Protein AF-A0A962S5K8-F1 (afdb_monomer_lite)

Secondary structure (DSSP, 8-state):
-HHHHHHHHHHHHHHHHHHHHHTS--TT-PSS--HHHHHHHHHHTTSS-HHHHHHHHHHHHHHHHHHTT----HHHHHHHHHHHHHHHHHHHT--

Radius of gyration: 13.34 Å; chains: 1; bounding box: 32×24×35 Å

Foldseek 3Di:
DLLVVLVVLLVLLLVLLCVLQVVDDDPPPDPPDDPLRSLVRCCVVVLDPPVLSVLSVLSCVQNVCSNVPHDHDPVSSVSSVPRSVVSSVVSVPRD

Structure (mmCIF, N/CA/C/O backbone):
data_AF-A0A962S5K8-F1
#
_entry.id   AF-A0A962S5K8-F1
#
loop_
_atom_site.group_PDB
_atom_site.id
_atom_site.type_symbol
_atom_site.label_atom_id
_atom_site.label_alt_id
_atom_site.label_comp_id
_atom_site.label_asym_id
_atom_site.label_entity_id
_atom_site.label_seq_id
_atom_site.pdbx_PDB_ins_code
_atom_site.Cartn_x
_atom_site.Cartn_y
_atom_site.Cartn_z
_atom_site.occupancy
_atom_site.B_iso_or_equiv
_atom_site.auth_seq_id
_atom_site.auth_comp_id
_atom_site.auth_asym_id
_atom_site.auth_atom_id
_atom_site.pdbx_PDB_model_num
ATOM 1 N N . ASP A 1 1 ? -3.827 -3.831 19.933 1.00 88.31 1 ASP A N 1
ATOM 2 C CA . ASP A 1 1 ? -3.979 -2.422 19.544 1.00 88.31 1 ASP A CA 1
ATOM 3 C C . ASP A 1 1 ? -4.121 -2.356 18.027 1.00 88.31 1 ASP A C 1
ATOM 5 O O . ASP A 1 1 ? -3.251 -2.860 17.319 1.00 88.31 1 ASP A O 1
ATOM 9 N N . GLU A 1 2 ? -5.255 -1.850 17.542 1.00 93.06 2 GLU A N 1
ATOM 10 C CA . GLU A 1 2 ? -5.557 -1.762 16.108 1.00 93.06 2 GLU A CA 1
ATOM 11 C C . GLU A 1 2 ? -4.729 -0.678 15.417 1.00 93.06 2 GLU A C 1
ATOM 13 O O . GLU A 1 2 ? -4.233 -0.910 14.316 1.00 93.06 2 GLU A O 1
ATOM 18 N N . THR A 1 3 ? -4.466 0.441 16.093 1.00 94.31 3 THR A N 1
ATOM 19 C CA . THR A 1 3 ? -3.605 1.513 15.584 1.00 94.31 3 THR A CA 1
ATOM 20 C C . THR A 1 3 ? -2.196 0.994 15.334 1.00 94.31 3 THR A C 1
ATOM 22 O O . THR A 1 3 ? -1.634 1.200 14.257 1.00 94.31 3 THR A O 1
ATOM 25 N N . MET A 1 4 ? -1.646 0.226 16.281 1.00 95.62 4 MET A N 1
ATOM 26 C CA . MET A 1 4 ? -0.331 -0.404 16.121 1.00 95.62 4 MET A CA 1
ATOM 27 C C . MET A 1 4 ? -0.292 -1.373 14.930 1.00 95.62 4 MET A C 1
ATOM 29 O O . MET A 1 4 ? 0.692 -1.421 14.186 1.00 95.62 4 MET A O 1
ATOM 33 N N . PHE A 1 5 ? -1.368 -2.138 14.718 1.00 96.69 5 PHE A N 1
ATOM 34 C CA . PHE A 1 5 ? -1.476 -3.032 13.569 1.00 96.69 5 PHE A CA 1
ATOM 35 C C . PHE A 1 5 ? -1.494 -2.252 12.245 1.00 96.69 5 PHE A C 1
ATOM 37 O O . PHE A 1 5 ? -0.716 -2.570 11.347 1.00 96.69 5 PHE A O 1
ATOM 44 N N . LEU A 1 6 ? -2.328 -1.215 12.131 1.00 97.81 6 LEU A N 1
ATOM 45 C CA . LEU A 1 6 ? -2.449 -0.390 10.922 1.00 97.81 6 LEU A CA 1
ATOM 46 C C . LEU A 1 6 ? -1.153 0.365 10.607 1.00 97.81 6 LEU A C 1
ATOM 48 O O . LEU A 1 6 ? -0.723 0.399 9.450 1.00 97.81 6 LEU A O 1
ATOM 52 N N . PHE A 1 7 ? -0.484 0.887 11.638 1.00 97.31 7 PHE A N 1
ATOM 53 C CA . PHE A 1 7 ? 0.855 1.457 11.522 1.00 97.31 7 PHE A CA 1
ATOM 54 C C . PHE A 1 7 ? 1.840 0.432 10.956 1.00 97.31 7 PHE A C 1
ATOM 56 O O . PHE A 1 7 ? 2.514 0.695 9.961 1.00 97.31 7 PHE A O 1
ATOM 63 N N . THR A 1 8 ? 1.883 -0.765 11.545 1.00 97.88 8 THR A N 1
ATOM 64 C CA . THR A 1 8 ? 2.792 -1.837 11.119 1.00 97.88 8 THR A CA 1
ATOM 65 C C . THR A 1 8 ? 2.507 -2.286 9.684 1.00 97.88 8 THR A C 1
ATOM 67 O O . THR A 1 8 ? 3.439 -2.507 8.908 1.00 97.88 8 THR A O 1
ATOM 70 N N . ALA A 1 9 ? 1.231 -2.404 9.309 1.00 97.62 9 ALA A N 1
ATOM 71 C CA . ALA A 1 9 ? 0.804 -2.760 7.961 1.00 97.62 9 ALA A CA 1
ATOM 72 C C . ALA A 1 9 ? 1.300 -1.733 6.934 1.00 97.62 9 ALA A C 1
ATOM 74 O O . ALA A 1 9 ? 1.984 -2.107 5.977 1.00 97.62 9 ALA A O 1
ATOM 75 N N . ARG A 1 10 ? 1.038 -0.441 7.177 1.00 96.69 10 ARG A N 1
ATOM 76 C CA . ARG A 1 10 ? 1.519 0.654 6.326 1.00 96.69 10 ARG A CA 1
ATOM 77 C C . ARG A 1 10 ? 3.043 0.657 6.243 1.00 96.69 10 ARG A C 1
ATOM 79 O O . ARG A 1 10 ? 3.582 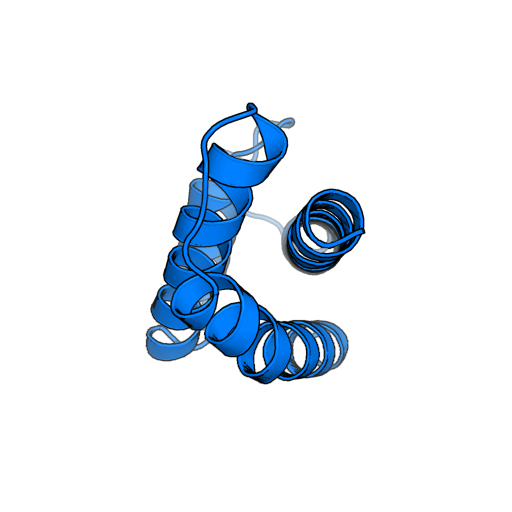0.579 5.145 1.00 96.69 10 ARG A O 1
ATOM 86 N N . HIS A 1 11 ? 3.732 0.659 7.382 1.00 97.06 11 HIS A N 1
ATOM 87 C CA . HIS A 1 11 ? 5.194 0.673 7.444 1.00 97.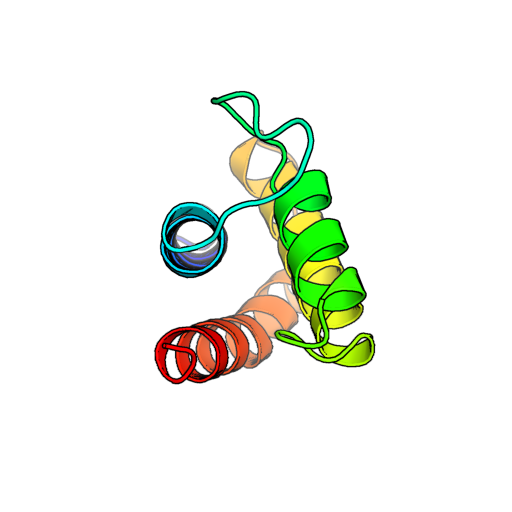06 11 HIS A CA 1
ATOM 88 C C . HIS A 1 11 ? 5.827 -0.476 6.644 1.00 97.06 11 HIS A C 1
ATOM 90 O O . HIS A 1 11 ? 6.778 -0.264 5.893 1.00 97.06 11 HIS A O 1
ATOM 96 N N . ASN A 1 12 ? 5.302 -1.700 6.764 1.00 97.62 12 ASN A N 1
ATOM 97 C CA . ASN A 1 12 ? 5.831 -2.844 6.022 1.00 97.62 12 ASN A CA 1
ATOM 98 C C . ASN A 1 12 ? 5.651 -2.688 4.508 1.00 97.62 12 ASN A C 1
ATOM 100 O O . ASN A 1 12 ? 6.585 -2.983 3.766 1.00 97.62 12 ASN A O 1
ATOM 104 N N . ILE A 1 13 ? 4.493 -2.205 4.051 1.00 96.56 13 ILE A N 1
ATOM 105 C CA . ILE A 1 13 ? 4.252 -1.932 2.628 1.00 96.56 13 ILE A CA 1
ATOM 106 C C . ILE A 1 13 ? 5.220 -0.855 2.125 1.00 96.56 13 ILE A C 1
ATOM 108 O O . ILE A 1 13 ? 5.885 -1.053 1.109 1.00 96.56 13 ILE A O 1
ATOM 112 N N . GLU A 1 14 ? 5.358 0.255 2.854 1.00 95.69 14 GLU A N 1
ATOM 113 C CA . GLU A 1 14 ? 6.273 1.344 2.493 1.00 95.69 14 GLU A CA 1
ATOM 114 C C . GLU A 1 14 ? 7.730 0.882 2.421 1.00 95.69 14 GLU A C 1
ATOM 116 O O . GLU A 1 14 ? 8.450 1.251 1.491 1.00 95.69 14 GLU A O 1
ATOM 121 N N . ARG A 1 15 ? 8.160 0.044 3.373 1.00 95.81 15 ARG A N 1
ATOM 122 C CA . ARG A 1 15 ? 9.511 -0.521 3.394 1.00 95.81 15 ARG A CA 1
ATOM 123 C C . ARG A 1 15 ? 9.784 -1.362 2.153 1.00 95.81 15 ARG A C 1
ATOM 125 O O . ARG A 1 15 ? 10.822 -1.173 1.525 1.00 95.81 15 ARG A O 1
ATOM 132 N N . GLU A 1 16 ? 8.877 -2.269 1.789 1.00 95.88 16 GLU A N 1
ATOM 133 C CA . GLU A 1 16 ? 9.077 -3.113 0.607 1.00 95.88 16 GLU A CA 1
ATOM 134 C C . GLU A 1 16 ? 9.020 -2.299 -0.690 1.00 95.88 16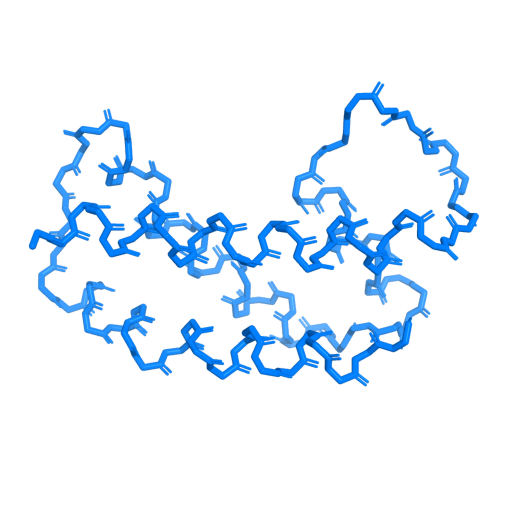 GLU A C 1
ATOM 136 O O . GLU A 1 16 ? 9.864 -2.484 -1.562 1.00 95.88 16 GLU A O 1
ATOM 141 N N . LEU A 1 17 ? 8.102 -1.333 -0.802 1.00 94.50 17 LEU A N 1
ATOM 142 C CA . LEU A 1 17 ? 8.069 -0.419 -1.948 1.00 94.50 17 LEU A CA 1
ATOM 143 C C . LEU A 1 17 ? 9.375 0.357 -2.086 1.00 94.50 17 LEU A C 1
ATOM 145 O O . LEU A 1 17 ? 9.903 0.474 -3.188 1.00 94.50 17 LEU A O 1
ATOM 149 N N . ARG A 1 18 ? 9.925 0.846 -0.971 1.00 92.75 18 ARG A N 1
ATOM 150 C CA . ARG A 1 18 ? 11.205 1.554 -0.959 1.00 92.75 18 ARG A CA 1
ATOM 151 C C . ARG A 1 18 ? 12.373 0.637 -1.316 1.00 92.75 18 ARG A C 1
ATOM 153 O O . ARG A 1 18 ? 13.260 1.082 -2.036 1.00 92.75 18 ARG A O 1
ATOM 160 N N . ARG A 1 19 ? 12.366 -0.624 -0.871 1.00 93.44 19 ARG A N 1
ATOM 161 C CA . ARG A 1 19 ? 13.360 -1.639 -1.261 1.00 93.44 19 ARG A CA 1
ATOM 162 C C . ARG A 1 19 ? 13.349 -1.865 -2.774 1.00 93.44 19 ARG A C 1
ATOM 164 O O . ARG A 1 19 ? 14.391 -1.777 -3.410 1.00 93.44 19 ARG A O 1
ATOM 171 N N . ILE A 1 20 ? 12.174 -2.113 -3.352 1.00 93.31 20 ILE A N 1
ATOM 172 C CA . ILE A 1 20 ? 12.027 -2.382 -4.789 1.00 93.31 20 ILE A CA 1
ATOM 173 C C . ILE A 1 20 ? 12.389 -1.131 -5.597 1.00 93.31 20 ILE A C 1
ATOM 175 O O . ILE A 1 20 ? 13.145 -1.214 -6.565 1.00 93.31 20 ILE A O 1
ATOM 179 N N . TRP A 1 21 ? 11.870 0.031 -5.193 1.00 92.38 21 TRP A N 1
ATOM 180 C CA . TRP A 1 21 ? 12.091 1.289 -5.898 1.00 92.38 21 TRP A CA 1
ATOM 181 C C . TRP A 1 21 ? 13.550 1.752 -5.827 1.00 92.38 21 TRP A C 1
ATOM 183 O O . TRP A 1 21 ? 14.091 2.189 -6.834 1.00 92.38 21 TRP A O 1
ATOM 193 N N . GLY A 1 22 ? 14.204 1.610 -4.670 1.00 88.12 22 GLY A N 1
ATOM 194 C CA . GLY A 1 22 ? 15.594 2.028 -4.462 1.00 88.12 22 GLY A CA 1
ATOM 195 C C . GLY A 1 22 ? 16.636 1.166 -5.180 1.00 88.12 22 GLY A C 1
ATOM 196 O O . GLY A 1 22 ? 17.749 1.626 -5.400 1.00 88.12 22 GLY A O 1
ATOM 197 N N . ASN A 1 23 ? 16.277 -0.052 -5.591 1.00 83.38 23 ASN A N 1
ATOM 198 C CA . ASN A 1 23 ? 17.142 -0.929 -6.388 1.00 83.38 23 ASN A CA 1
ATOM 199 C C . ASN A 1 23 ? 17.103 -0.604 -7.894 1.00 83.38 23 ASN A C 1
ATOM 201 O O . ASN A 1 23 ? 17.554 -1.409 -8.709 1.00 83.38 23 ASN A O 1
ATOM 205 N N . ARG A 1 24 ? 16.488 0.516 -8.289 1.00 84.88 24 ARG A N 1
ATOM 206 C CA . ARG A 1 24 ? 16.167 0.831 -9.684 1.00 84.88 24 ARG A CA 1
ATOM 207 C C . ARG A 1 24 ? 16.439 2.290 -9.997 1.00 84.88 24 ARG A C 1
ATOM 209 O O . ARG A 1 24 ? 16.286 3.163 -9.147 1.00 84.88 24 ARG A O 1
ATOM 216 N N . ASP A 1 25 ? 16.786 2.532 -11.254 1.00 83.12 25 ASP A N 1
ATOM 217 C CA . ASP A 1 25 ? 17.107 3.861 -11.754 1.00 83.12 25 ASP A CA 1
ATOM 218 C C . ASP A 1 25 ? 15.852 4.493 -12.370 1.00 83.12 25 ASP A C 1
ATOM 220 O O . ASP A 1 25 ? 15.475 4.220 -13.512 1.00 83.12 25 ASP A O 1
ATOM 224 N N . PHE A 1 26 ? 15.146 5.300 -11.578 1.00 82.75 26 PHE A N 1
ATOM 225 C CA . PHE A 1 26 ? 13.990 6.060 -12.047 1.00 82.75 26 PHE A CA 1
ATOM 226 C C . PHE A 1 26 ? 14.410 7.495 -12.362 1.00 82.75 26 PHE A C 1
ATOM 228 O O . PHE A 1 26 ? 15.031 8.160 -11.533 1.00 82.75 26 PHE A O 1
ATOM 235 N N . LYS A 1 27 ? 14.019 8.009 -13.538 1.00 67.25 27 LYS A N 1
ATOM 236 C CA . LYS A 1 27 ? 14.197 9.433 -13.862 1.00 67.25 27 LYS A CA 1
ATOM 237 C C . LYS A 1 27 ? 13.577 10.295 -12.753 1.00 67.25 27 LYS A C 1
ATOM 239 O O . LYS A 1 27 ? 12.484 10.006 -12.270 1.00 67.25 27 LYS A O 1
ATOM 244 N N . ASP A 1 28 ? 14.307 11.326 -12.330 1.00 70.12 28 ASP A N 1
ATOM 245 C CA . ASP A 1 28 ? 13.911 12.253 -11.261 1.00 70.12 28 ASP A CA 1
ATOM 246 C C . ASP A 1 28 ? 13.688 11.609 -9.878 1.00 70.12 28 ASP A C 1
ATOM 248 O O . ASP A 1 28 ? 12.907 12.108 -9.063 1.00 70.12 28 ASP A O 1
ATOM 252 N N . SER A 1 29 ? 14.391 10.514 -9.565 1.00 70.06 29 SER A N 1
ATOM 253 C CA . SER A 1 29 ? 14.404 9.910 -8.230 1.00 70.06 29 SER A CA 1
ATOM 254 C C . SER A 1 29 ? 15.008 10.860 -7.181 1.00 70.06 29 SER A C 1
ATOM 256 O O . SER A 1 29 ? 16.198 10.808 -6.871 1.00 70.06 29 SER A O 1
ATOM 258 N N . ARG A 1 30 ? 14.194 11.748 -6.602 1.00 71.75 30 ARG A N 1
ATOM 259 C CA . ARG A 1 30 ? 14.587 12.547 -5.432 1.00 71.75 30 ARG A CA 1
ATOM 260 C C . ARG A 1 30 ? 14.221 11.805 -4.155 1.00 71.75 30 ARG A C 1
ATOM 262 O O . ARG A 1 30 ? 13.080 11.380 -3.968 1.00 71.75 30 ARG A O 1
ATOM 269 N N . TRP A 1 31 ? 15.192 11.656 -3.264 1.00 68.31 31 TRP A N 1
ATOM 270 C CA . TRP A 1 31 ? 14.954 11.142 -1.922 1.00 68.31 31 TRP A CA 1
ATOM 271 C C . TRP A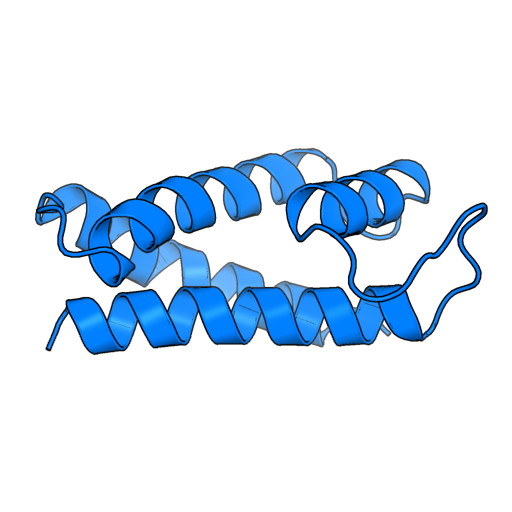 1 31 ? 14.773 12.314 -0.944 1.00 68.31 31 TRP A C 1
ATOM 273 O O . TRP A 1 31 ? 15.573 13.248 -0.997 1.00 68.31 31 TRP A O 1
ATOM 283 N N . PRO A 1 32 ? 13.768 12.289 -0.047 1.00 72.19 32 PRO A N 1
ATOM 284 C CA . PRO A 1 32 ? 12.748 11.254 0.142 1.00 72.19 32 PRO A CA 1
ATOM 285 C C . PRO A 1 32 ? 11.603 11.336 -0.884 1.00 72.19 32 PRO A C 1
ATOM 287 O O . PRO A 1 32 ? 11.125 12.415 -1.224 1.00 72.19 32 PRO A O 1
ATOM 290 N N . SER A 1 33 ? 11.125 10.171 -1.333 1.00 84.06 33 SER A N 1
ATOM 291 C CA . SER A 1 33 ? 10.000 10.056 -2.267 1.00 84.06 33 SER A CA 1
ATOM 292 C C . SER A 1 33 ? 8.699 9.606 -1.597 1.00 84.06 33 SER A C 1
ATOM 294 O O . SER A 1 33 ? 8.677 8.734 -0.727 1.00 84.06 33 SER A O 1
ATOM 296 N N . THR A 1 34 ? 7.617 10.182 -2.118 1.00 88.50 34 THR A N 1
ATOM 297 C CA . THR A 1 34 ? 6.238 9.684 -2.163 1.00 88.50 34 THR A CA 1
ATOM 298 C C . THR A 1 34 ? 6.022 8.171 -2.123 1.00 88.50 34 THR A C 1
ATOM 300 O O . THR A 1 34 ? 6.496 7.526 -3.049 1.00 88.50 34 THR A O 1
ATOM 303 N N . VAL A 1 35 ? 5.217 7.588 -1.223 1.00 89.31 35 VAL A N 1
ATOM 304 C CA . VAL A 1 35 ? 4.664 6.234 -1.471 1.00 89.31 35 VAL A CA 1
ATOM 305 C C . VAL A 1 35 ? 3.866 6.231 -2.771 1.00 89.31 35 VAL A C 1
ATOM 307 O O . VAL A 1 35 ? 4.085 5.381 -3.627 1.00 89.31 35 VAL A O 1
ATOM 310 N N . HIS A 1 36 ? 3.016 7.239 -2.978 1.00 89.31 36 HIS A N 1
ATOM 311 C CA . HIS A 1 36 ? 2.257 7.385 -4.220 1.00 89.31 36 HIS A CA 1
ATOM 312 C C . HIS A 1 36 ? 3.165 7.531 -5.447 1.00 89.31 36 HIS A C 1
ATOM 314 O O . HIS A 1 36 ? 2.866 6.958 -6.492 1.00 89.31 36 HIS A O 1
ATOM 320 N N . TYR A 1 37 ? 4.282 8.253 -5.309 1.00 90.44 37 TYR A N 1
ATOM 321 C CA . TYR A 1 37 ? 5.281 8.398 -6.371 1.00 90.44 37 TYR A CA 1
ATOM 322 C C . TYR A 1 37 ? 5.983 7.069 -6.679 1.00 90.44 37 TYR A C 1
ATOM 324 O O . TYR A 1 37 ? 6.012 6.649 -7.833 1.00 90.44 37 TYR A O 1
ATOM 332 N N . MET A 1 38 ? 6.485 6.369 -5.653 1.00 91.75 38 MET A N 1
ATOM 333 C CA . MET A 1 38 ? 7.148 5.070 -5.807 1.00 91.75 38 MET A CA 1
ATOM 334 C C . MET A 1 38 ? 6.217 4.049 -6.464 1.00 91.75 38 MET A C 1
ATOM 336 O O . MET A 1 38 ? 6.596 3.419 -7.444 1.00 91.75 38 MET A O 1
ATOM 340 N N . VAL A 1 39 ? 4.978 3.928 -5.979 1.00 92.81 39 VAL A N 1
ATOM 341 C CA . VAL A 1 39 ? 3.989 2.984 -6.519 1.00 92.81 39 VAL A CA 1
ATOM 342 C C . VAL A 1 39 ? 3.654 3.297 -7.978 1.00 92.81 39 VAL A C 1
ATOM 344 O O . VAL A 1 39 ? 3.545 2.377 -8.784 1.00 92.81 39 VAL A O 1
ATOM 347 N N . ARG A 1 40 ? 3.522 4.582 -8.338 1.00 91.62 40 ARG A N 1
ATOM 348 C CA . ARG A 1 40 ? 3.289 4.989 -9.729 1.00 91.62 40 ARG A CA 1
ATOM 349 C C . ARG A 1 40 ? 4.453 4.570 -10.627 1.00 91.62 40 ARG A C 1
ATOM 351 O O . ARG A 1 40 ? 4.216 3.896 -11.619 1.00 91.62 40 ARG A O 1
ATOM 358 N N . ASN A 1 41 ? 5.684 4.905 -10.248 1.00 91.94 41 ASN A N 1
ATOM 359 C CA . ASN A 1 41 ? 6.873 4.576 -11.036 1.00 91.94 41 ASN A CA 1
ATOM 360 C C . ASN A 1 41 ? 7.048 3.062 -11.216 1.00 91.94 41 ASN A C 1
ATOM 362 O O . ASN A 1 41 ? 7.361 2.594 -12.305 1.00 91.94 41 ASN A O 1
ATOM 366 N N . LEU A 1 42 ? 6.817 2.286 -10.152 1.00 92.50 42 LEU A N 1
ATOM 367 C CA . LEU A 1 42 ? 6.887 0.825 -10.201 1.00 92.50 42 LEU A CA 1
ATOM 368 C C . LEU A 1 42 ? 5.853 0.223 -11.161 1.00 92.50 42 LEU A C 1
ATOM 370 O O . LEU A 1 42 ? 6.141 -0.777 -11.813 1.00 92.50 42 LEU A O 1
ATOM 374 N N . ALA A 1 43 ? 4.671 0.828 -11.263 1.00 93.19 43 ALA A N 1
ATOM 375 C CA . ALA A 1 43 ? 3.640 0.387 -12.194 1.00 93.19 43 ALA A CA 1
ATOM 376 C C . ALA A 1 43 ? 3.876 0.861 -13.632 1.00 93.19 43 ALA A C 1
ATOM 378 O O . ALA A 1 43 ? 3.581 0.128 -14.566 1.00 93.19 43 ALA A O 1
ATOM 379 N N . GLU A 1 44 ? 4.422 2.063 -13.824 1.00 92.38 44 GLU A N 1
ATOM 380 C CA . GLU A 1 44 ? 4.812 2.576 -15.146 1.00 92.38 44 GLU A CA 1
ATOM 381 C C . GLU A 1 44 ? 5.957 1.769 -15.771 1.00 92.38 44 GLU A C 1
ATOM 383 O O . GLU A 1 44 ? 6.044 1.681 -16.991 1.00 92.38 44 GLU A O 1
ATOM 388 N N . ALA A 1 45 ? 6.805 1.158 -14.944 1.00 91.81 45 ALA A N 1
ATOM 389 C CA . ALA A 1 45 ? 7.866 0.251 -15.368 1.00 91.81 45 ALA A CA 1
ATOM 390 C C . ALA A 1 45 ? 7.446 -1.237 -15.375 1.00 91.81 45 ALA A C 1
ATOM 392 O O . ALA A 1 45 ? 8.315 -2.104 -15.420 1.00 91.81 45 ALA A O 1
ATOM 393 N N . ASP A 1 46 ? 6.143 -1.537 -15.280 1.00 92.56 46 ASP A N 1
ATOM 394 C CA . ASP A 1 46 ? 5.562 -2.893 -15.297 1.00 92.56 46 ASP A CA 1
ATOM 395 C C . ASP A 1 46 ? 6.144 -3.875 -14.248 1.00 92.56 46 ASP A C 1
ATOM 397 O O . ASP A 1 46 ? 6.023 -5.093 -14.370 1.00 92.56 46 ASP A O 1
ATOM 401 N N . ILE A 1 47 ? 6.746 -3.362 -13.167 1.00 93.50 47 ILE A N 1
ATOM 402 C CA . ILE A 1 47 ? 7.272 -4.174 -12.052 1.00 93.50 47 ILE A CA 1
ATOM 403 C C . ILE A 1 47 ? 6.141 -4.602 -11.117 1.00 93.50 47 ILE A C 1
ATOM 405 O O . ILE A 1 47 ? 6.172 -5.683 -10.530 1.00 93.50 47 ILE A O 1
ATOM 409 N N . VAL A 1 48 ? 5.150 -3.725 -10.950 1.00 91.69 48 VAL A N 1
ATOM 410 C CA . VAL A 1 48 ? 3.968 -3.958 -10.123 1.00 91.69 48 VAL A CA 1
ATOM 411 C C . VAL A 1 48 ? 2.719 -3.829 -11.000 1.00 91.69 48 VAL A C 1
ATOM 413 O O . VAL A 1 48 ? 2.542 -2.786 -11.630 1.00 91.69 48 VAL A O 1
ATOM 416 N N . PRO A 1 49 ? 1.815 -4.827 -11.025 1.00 88.25 49 PRO A N 1
ATOM 417 C CA . PRO A 1 49 ? 0.570 -4.734 -11.784 1.00 88.25 49 PRO A CA 1
ATOM 418 C C . PRO A 1 49 ? -0.281 -3.530 -11.357 1.00 88.25 49 PRO A C 1
ATOM 420 O O . PRO A 1 49 ? -0.376 -3.214 -10.169 1.00 88.25 49 PRO A O 1
ATOM 423 N N . ARG A 1 50 ? -0.966 -2.878 -12.305 1.00 84.81 50 ARG A N 1
ATOM 424 C CA . ARG A 1 50 ? -1.800 -1.693 -12.011 1.00 84.81 50 ARG A CA 1
ATOM 425 C C . ARG A 1 50 ? -2.918 -1.981 -11.007 1.00 84.81 50 ARG A C 1
ATOM 427 O O . ARG A 1 50 ? -3.178 -1.147 -10.147 1.00 84.81 50 ARG A O 1
ATOM 434 N N . ASP A 1 51 ? -3.520 -3.163 -11.045 1.00 82.94 51 ASP A N 1
ATOM 435 C CA . ASP A 1 51 ? -4.565 -3.538 -10.080 1.00 82.94 51 ASP A CA 1
ATOM 436 C C . ASP A 1 51 ? -4.004 -3.643 -8.654 1.00 82.94 51 ASP A C 1
ATOM 438 O O . ASP A 1 51 ? -4.657 -3.296 -7.670 1.00 82.94 51 ASP A O 1
ATOM 442 N N . PHE A 1 52 ? -2.731 -4.020 -8.536 1.00 88.94 52 PHE A N 1
ATOM 443 C CA . PHE A 1 52 ? -2.033 -4.088 -7.260 1.00 88.94 52 PHE A CA 1
ATOM 444 C C . PHE A 1 52 ? -1.713 -2.694 -6.693 1.00 88.94 52 PHE A C 1
ATOM 446 O O . PHE A 1 52 ? -1.705 -2.498 -5.477 1.00 88.94 52 PHE A O 1
ATOM 453 N N . VAL A 1 53 ? -1.533 -1.686 -7.557 1.00 89.88 53 VAL A N 1
ATOM 454 C CA . VAL A 1 53 ? -1.440 -0.273 -7.143 1.00 89.88 53 VAL A CA 1
ATOM 455 C C . VAL A 1 53 ? -2.714 0.183 -6.444 1.00 89.88 53 VAL A C 1
ATOM 457 O O . VAL A 1 53 ? -2.633 0.924 -5.462 1.00 89.88 53 VAL A O 1
ATOM 460 N N . HIS A 1 54 ? -3.879 -0.230 -6.949 1.00 91.19 54 HIS A N 1
ATOM 461 C CA . HIS A 1 54 ? -5.157 0.130 -6.347 1.00 91.19 54 HIS A CA 1
ATOM 462 C C . HIS A 1 54 ? -5.262 -0.438 -4.928 1.00 91.19 54 HIS A C 1
ATOM 464 O O . HIS A 1 54 ? -5.443 0.329 -3.985 1.00 91.19 54 HIS A O 1
ATOM 470 N N . ALA A 1 55 ? -4.975 -1.733 -4.767 1.00 93.00 55 ALA A N 1
ATOM 471 C CA . ALA A 1 55 ? -4.961 -2.407 -3.470 1.00 93.00 55 ALA A CA 1
ATOM 472 C C . ALA A 1 55 ? -4.018 -1.733 -2.450 1.00 93.00 55 ALA A C 1
ATOM 474 O O . ALA A 1 55 ? -4.390 -1.509 -1.297 1.00 93.00 55 ALA A O 1
ATOM 475 N N . ILE A 1 56 ? -2.804 -1.346 -2.869 1.00 95.44 56 ILE A N 1
ATOM 476 C CA . ILE A 1 56 ? -1.859 -0.612 -2.008 1.00 95.44 56 ILE A CA 1
ATOM 477 C C . ILE A 1 56 ? -2.444 0.732 -1.561 1.00 95.44 56 ILE A C 1
ATOM 479 O O . ILE A 1 56 ? -2.329 1.094 -0.389 1.00 95.44 56 ILE A O 1
ATOM 483 N N . LYS A 1 57 ? -3.054 1.486 -2.484 1.00 93.56 57 LYS A N 1
ATOM 484 C CA . LYS A 1 57 ? -3.643 2.798 -2.181 1.00 93.56 57 LYS A CA 1
ATOM 485 C C . LYS A 1 57 ? -4.832 2.683 -1.231 1.00 93.56 57 LYS A C 1
ATOM 487 O O . LYS A 1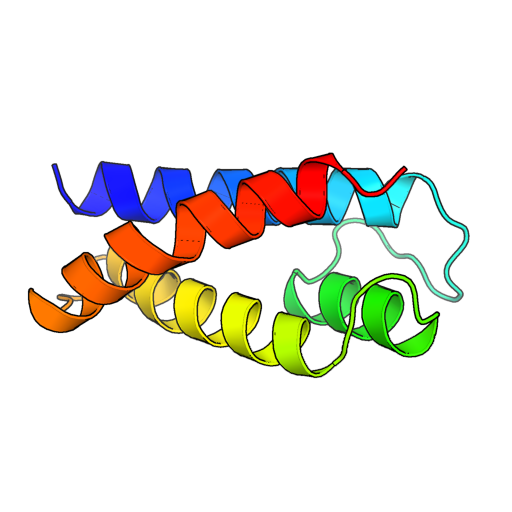 57 ? -4.946 3.512 -0.337 1.00 93.56 57 LYS A O 1
ATOM 492 N N . GLU A 1 58 ? -5.679 1.671 -1.385 1.00 94.44 58 GLU A N 1
ATOM 493 C CA . GLU A 1 58 ? -6.811 1.444 -0.480 1.00 94.44 58 GLU A CA 1
ATOM 494 C C . GLU A 1 58 ? -6.346 1.143 0.947 1.00 94.44 58 GLU A C 1
ATOM 496 O O . GLU A 1 58 ? -6.803 1.789 1.891 1.00 94.44 58 GLU A O 1
ATOM 501 N N . VAL A 1 59 ? -5.373 0.238 1.112 1.00 96.50 59 VAL A N 1
ATOM 502 C CA . VAL A 1 59 ? -4.778 -0.033 2.430 1.00 96.50 59 VAL A CA 1
ATOM 503 C C . VAL A 1 59 ? -4.142 1.229 3.010 1.00 96.50 59 VAL A C 1
ATOM 505 O O . VAL A 1 59 ? -4.345 1.542 4.182 1.00 96.50 59 VAL A O 1
ATOM 508 N N . TYR A 1 60 ? -3.416 1.995 2.194 1.00 95.81 60 TYR A N 1
ATOM 509 C CA . TYR A 1 60 ? -2.813 3.254 2.624 1.00 95.81 60 TYR A CA 1
ATOM 510 C C . TYR A 1 60 ? -3.865 4.267 3.104 1.00 95.81 60 TYR A C 1
ATOM 512 O O . TYR A 1 60 ? -3.676 4.887 4.149 1.00 95.81 60 TYR A O 1
ATOM 520 N N . ASN A 1 61 ? -4.984 4.400 2.387 1.00 95.12 61 ASN A N 1
ATOM 521 C CA . ASN A 1 61 ? -6.072 5.322 2.722 1.00 95.12 61 ASN A CA 1
ATOM 522 C C . ASN A 1 61 ? -6.799 4.954 4.018 1.00 95.12 61 ASN A C 1
ATOM 524 O O . ASN A 1 61 ? -7.327 5.843 4.672 1.00 95.12 61 ASN A O 1
ATOM 528 N N . VAL A 1 62 ? -6.813 3.677 4.406 1.00 97.06 62 VAL A N 1
ATOM 529 C CA . VAL A 1 62 ? -7.322 3.255 5.718 1.00 97.06 62 VAL A CA 1
ATOM 530 C C . VAL A 1 62 ? -6.284 3.489 6.813 1.00 97.06 62 VAL A C 1
ATOM 532 O O . VAL A 1 62 ? -6.606 4.008 7.878 1.00 97.06 62 VAL A O 1
ATOM 535 N N . CYS A 1 63 ? -5.025 3.119 6.576 1.00 97.25 63 CYS A N 1
ATOM 536 C CA . CYS A 1 63 ? -3.996 3.234 7.605 1.00 97.25 63 CYS A CA 1
ATOM 537 C C . CYS A 1 63 ? -3.615 4.689 7.910 1.00 97.25 63 CYS A C 1
ATOM 539 O O . CYS A 1 63 ? -3.251 4.990 9.041 1.00 97.25 63 CYS A O 1
ATOM 541 N N . SER A 1 64 ? -3.645 5.584 6.918 1.00 95.19 64 SER A N 1
ATOM 542 C CA . SER A 1 64 ? -3.228 6.980 7.082 1.00 95.19 64 SER A CA 1
ATOM 543 C C . SER A 1 64 ? -4.036 7.752 8.135 1.00 95.19 64 SER A C 1
ATOM 545 O O . SER A 1 64 ? -3.400 8.274 9.048 1.00 95.19 64 SER A O 1
ATOM 547 N N . PRO A 1 65 ? -5.380 7.815 8.081 1.00 94.88 65 PRO A N 1
ATOM 548 C CA . PRO A 1 65 ? -6.170 8.485 9.115 1.00 94.88 65 PRO A CA 1
ATOM 549 C C . PRO A 1 65 ? -5.937 7.863 10.502 1.00 94.88 65 PRO A C 1
ATOM 551 O O . PRO A 1 65 ? -5.651 8.585 11.456 1.00 94.88 65 PRO A O 1
ATOM 554 N N . ALA A 1 66 ? -5.908 6.526 10.600 1.00 94.62 66 ALA A N 1
ATOM 555 C CA . ALA A 1 66 ? -5.702 5.825 11.870 1.00 94.62 66 ALA A CA 1
ATOM 556 C C . ALA A 1 66 ? -4.395 6.208 12.584 1.00 94.62 66 ALA A C 1
ATOM 558 O O . ALA A 1 66 ? -4.387 6.439 13.792 1.00 94.62 66 ALA A O 1
ATOM 559 N N . ILE A 1 67 ? -3.276 6.306 11.855 1.00 94.19 67 ILE A N 1
ATOM 560 C CA . ILE A 1 67 ? -1.993 6.695 12.470 1.00 94.19 67 ILE A CA 1
ATOM 561 C C . ILE A 1 67 ? -1.917 8.187 12.820 1.00 94.19 67 ILE A C 1
ATOM 563 O O . ILE A 1 67 ? -1.032 8.592 13.571 1.00 94.19 67 ILE A O 1
ATOM 567 N N . HIS A 1 68 ? -2.817 9.002 12.267 1.00 94.38 68 HIS A N 1
ATOM 568 C CA . HIS A 1 68 ? -2.940 10.427 12.563 1.00 94.38 68 HIS A CA 1
ATOM 569 C C . HIS A 1 68 ? -4.002 10.719 13.636 1.00 94.38 68 HIS A C 1
ATOM 571 O O . HIS A 1 68 ? -4.262 11.883 13.927 1.00 94.38 68 HIS A O 1
ATOM 577 N N . GLY A 1 69 ? -4.548 9.679 14.277 1.00 93.19 69 GLY A N 1
ATOM 578 C CA . GLY A 1 69 ? -5.483 9.804 15.395 1.00 93.19 69 GLY A CA 1
ATOM 579 C C . GLY A 1 69 ? -6.949 9.910 14.984 1.00 93.19 69 GLY A C 1
ATOM 580 O O . GLY A 1 69 ? -7.788 10.189 15.836 1.00 93.19 69 GLY A O 1
ATOM 581 N N . GLU A 1 70 ? -7.269 9.687 13.710 1.00 94.94 70 GLU A N 1
ATOM 582 C CA . GLU A 1 70 ? -8.653 9.589 13.254 1.00 94.94 70 GLU A CA 1
ATOM 583 C C . GLU A 1 70 ? -9.210 8.180 13.495 1.00 94.94 70 GLU A C 1
ATOM 585 O O . GLU A 1 70 ? -8.497 7.176 13.413 1.00 94.94 70 GLU A O 1
ATOM 590 N N . GLU A 1 71 ? -10.509 8.101 13.779 1.00 93.38 71 GLU A N 1
ATOM 591 C CA . GLU A 1 71 ? -11.191 6.824 13.960 1.00 93.38 71 GLU A CA 1
ATOM 592 C C . GLU A 1 71 ? -11.338 6.078 12.630 1.00 93.38 71 GLU A C 1
ATOM 594 O O . GLU A 1 71 ? -11.662 6.652 11.589 1.00 93.38 71 GLU A O 1
ATOM 599 N N . VAL A 1 72 ? -11.154 4.760 12.680 1.00 95.75 72 VAL A N 1
ATOM 600 C CA . VAL A 1 72 ? -11.438 3.854 11.567 1.00 95.75 72 VAL A CA 1
ATOM 601 C C . VAL A 1 72 ? -12.449 2.808 11.995 1.00 95.75 72 VAL A C 1
ATOM 603 O O . VAL A 1 72 ? -12.479 2.356 13.138 1.00 95.75 72 VAL A O 1
ATOM 606 N N . THR A 1 73 ? -13.295 2.408 11.057 1.00 97.19 73 THR A N 1
ATOM 607 C CA . THR A 1 73 ? -14.347 1.427 11.316 1.00 97.19 73 THR A CA 1
ATOM 608 C C . THR A 1 73 ? -13.768 0.016 11.484 1.00 97.19 73 THR A C 1
ATOM 610 O O . THR A 1 73 ? -12.767 -0.327 10.843 1.00 97.19 73 THR A O 1
ATOM 613 N N . PRO A 1 74 ? -14.432 -0.871 12.248 1.00 97.00 74 PRO A N 1
ATOM 614 C CA . PRO A 1 74 ? -14.034 -2.276 12.343 1.00 97.00 74 PRO A CA 1
ATOM 615 C C . PRO A 1 74 ? -13.940 -2.978 10.979 1.00 97.00 74 PRO A C 1
ATOM 617 O O . PRO A 1 74 ? -13.086 -3.841 10.779 1.00 97.00 74 PRO A O 1
ATOM 620 N N . GLN A 1 75 ? -14.785 -2.593 10.016 1.00 97.88 75 GLN A N 1
ATOM 621 C CA . GLN A 1 75 ? -14.776 -3.122 8.651 1.00 97.88 75 GLN A CA 1
ATOM 622 C C . GLN A 1 75 ? -13.511 -2.711 7.891 1.00 97.88 75 GLN A C 1
ATOM 624 O O . GLN A 1 75 ? -12.904 -3.543 7.220 1.00 97.88 75 GLN A O 1
ATOM 629 N N . GLN A 1 76 ? -13.073 -1.458 8.033 1.00 97.56 76 GLN A N 1
ATOM 630 C CA . GLN A 1 76 ? -11.809 -0.986 7.466 1.00 97.56 76 GLN A CA 1
ATOM 631 C C . GLN A 1 76 ? -10.612 -1.713 8.090 1.00 97.56 76 GLN A C 1
ATOM 633 O O . GLN A 1 76 ? -9.704 -2.137 7.375 1.00 97.56 76 GLN A O 1
ATOM 638 N N . VAL A 1 77 ? -10.626 -1.936 9.407 1.00 97.88 77 VAL A N 1
ATOM 639 C CA . VAL A 1 77 ? -9.579 -2.721 10.077 1.00 97.88 77 VAL A CA 1
ATOM 640 C C . VAL A 1 77 ? -9.559 -4.164 9.563 1.00 97.88 77 VAL A C 1
ATOM 642 O O . VAL A 1 77 ? -8.488 -4.696 9.267 1.00 97.88 77 VAL A O 1
ATOM 645 N N . ALA A 1 78 ? -10.724 -4.804 9.434 1.00 97.94 78 ALA A N 1
ATOM 646 C CA . ALA A 1 78 ? -10.845 -6.165 8.912 1.00 97.94 78 ALA A CA 1
ATOM 647 C C . ALA A 1 78 ? -10.339 -6.274 7.464 1.00 97.94 78 ALA A C 1
ATOM 649 O O . ALA A 1 78 ? -9.595 -7.201 7.146 1.00 97.94 78 ALA A O 1
ATOM 650 N N . PHE A 1 79 ? -10.666 -5.291 6.622 1.00 97.62 79 PHE A N 1
ATOM 651 C CA . PHE A 1 79 ? -10.150 -5.177 5.259 1.00 97.62 79 PHE A CA 1
ATOM 652 C C . PHE A 1 79 ? -8.614 -5.141 5.228 1.00 97.62 79 PHE A C 1
ATOM 654 O O . PHE A 1 79 ? -7.989 -5.928 4.517 1.00 97.62 79 PHE A O 1
ATOM 661 N N . VAL A 1 80 ? -7.981 -4.296 6.054 1.00 98.06 80 VAL A N 1
ATOM 662 C CA . VAL A 1 80 ? -6.509 -4.227 6.123 1.00 98.06 80 VAL A CA 1
ATOM 663 C C . VAL A 1 80 ? -5.911 -5.535 6.649 1.00 98.06 80 VAL A C 1
ATOM 665 O O . VAL A 1 80 ? -4.875 -5.973 6.145 1.00 98.06 80 VAL A O 1
ATOM 668 N N . LYS A 1 81 ? -6.556 -6.181 7.632 1.00 98.00 81 LYS A N 1
ATOM 669 C CA . LYS A 1 81 ? -6.118 -7.475 8.186 1.00 98.00 81 LYS A CA 1
ATOM 670 C C . LYS A 1 81 ? -6.076 -8.586 7.135 1.00 98.00 81 LYS A C 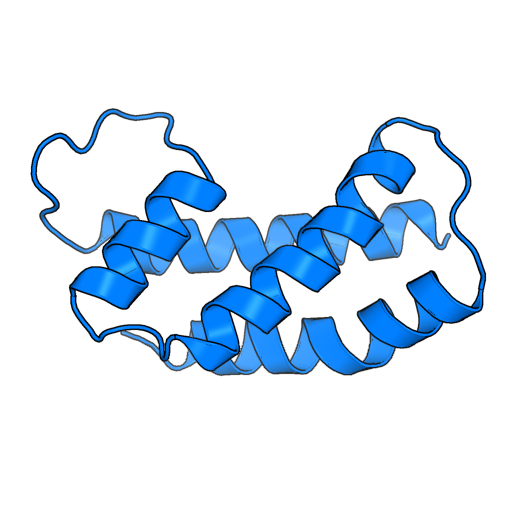1
ATOM 672 O O . LYS A 1 81 ? -5.148 -9.390 7.178 1.00 98.00 81 LYS A O 1
ATOM 677 N N . ASP A 1 82 ? -7.019 -8.617 6.197 1.00 97.44 82 ASP A N 1
ATOM 678 C CA . ASP A 1 82 ? -7.013 -9.599 5.104 1.00 97.44 82 ASP A CA 1
ATOM 679 C C . ASP A 1 82 ? -6.021 -9.232 3.987 1.00 97.44 82 ASP A C 1
ATOM 681 O O . ASP A 1 82 ? -5.246 -10.076 3.525 1.00 97.44 82 ASP A O 1
ATOM 685 N N . LEU A 1 83 ? -6.006 -7.966 3.560 1.00 96.88 83 LEU A N 1
ATOM 686 C CA . LEU A 1 83 ? -5.312 -7.576 2.334 1.00 96.88 83 LEU A CA 1
ATOM 687 C C . LEU A 1 83 ? -3.823 -7.256 2.537 1.00 96.88 83 LEU A C 1
ATOM 689 O O . LEU A 1 83 ? -2.985 -7.663 1.726 1.00 96.88 83 LEU A O 1
ATOM 693 N N . ALA A 1 84 ? -3.451 -6.566 3.621 1.00 97.12 84 ALA A N 1
ATOM 694 C CA . ALA A 1 84 ? -2.073 -6.110 3.822 1.00 97.12 84 ALA A CA 1
ATOM 695 C C . ALA A 1 84 ? -1.033 -7.251 3.871 1.00 97.12 84 ALA A C 1
ATOM 697 O O . ALA A 1 84 ? 0.017 -7.103 3.238 1.00 97.12 84 ALA A O 1
ATOM 698 N N . PRO A 1 85 ? -1.278 -8.403 4.535 1.00 97.06 85 PRO A N 1
ATOM 699 C CA . PRO A 1 85 ? -0.327 -9.517 4.528 1.00 97.06 85 PRO A CA 1
ATOM 700 C C . PRO A 1 85 ? -0.046 -10.051 3.119 1.00 97.06 85 PRO A C 1
ATOM 702 O O . PRO A 1 85 ? 1.107 -10.330 2.785 1.00 97.06 85 PRO A O 1
ATOM 705 N N . ARG A 1 86 ? -1.080 -10.139 2.272 1.00 95.88 86 ARG A N 1
ATOM 706 C CA . ARG A 1 86 ? -0.963 -10.586 0.874 1.00 95.88 86 ARG A CA 1
ATOM 707 C C . ARG A 1 86 ? -0.172 -9.585 0.040 1.00 95.88 86 ARG A C 1
ATOM 709 O O . ARG A 1 86 ? 0.681 -9.991 -0.752 1.00 95.88 86 ARG A O 1
ATOM 716 N N . ILE A 1 87 ? -0.404 -8.287 0.260 1.00 96.00 87 ILE A N 1
ATOM 717 C CA . ILE A 1 87 ? 0.361 -7.227 -0.402 1.00 96.00 87 ILE A CA 1
ATOM 718 C C . ILE A 1 87 ? 1.845 -7.343 -0.041 1.00 96.00 87 ILE A C 1
ATOM 720 O O . ILE A 1 87 ? 2.696 -7.415 -0.925 1.00 96.00 87 ILE A O 1
ATOM 724 N N . VAL A 1 88 ? 2.168 -7.412 1.252 1.00 97.25 88 VAL A N 1
ATOM 725 C CA . VAL A 1 88 ? 3.559 -7.507 1.720 1.00 97.25 88 VAL A CA 1
ATOM 726 C C . VAL A 1 88 ? 4.235 -8.774 1.193 1.00 97.25 88 VAL A C 1
ATOM 728 O O . VAL A 1 88 ? 5.377 -8.706 0.742 1.00 97.25 88 VAL A O 1
ATOM 731 N N . ALA A 1 89 ? 3.547 -9.919 1.209 1.00 96.50 89 ALA A N 1
ATOM 732 C CA . ALA A 1 89 ? 4.079 -11.169 0.665 1.00 96.50 89 ALA A CA 1
ATOM 733 C C . ALA A 1 89 ? 4.389 -11.057 -0.836 1.00 96.50 89 ALA A C 1
ATOM 735 O O . ALA A 1 89 ? 5.456 -11.475 -1.276 1.00 96.50 89 ALA A O 1
ATOM 736 N N . THR A 1 90 ? 3.496 -10.434 -1.605 1.00 94.69 90 THR A N 1
ATOM 737 C CA . THR A 1 90 ? 3.693 -10.218 -3.044 1.00 94.69 90 THR A CA 1
ATOM 738 C C . THR A 1 90 ? 4.878 -9.289 -3.306 1.00 94.69 90 THR A C 1
ATOM 740 O O . THR A 1 90 ? 5.749 -9.632 -4.098 1.00 94.69 90 THR A O 1
ATOM 743 N N . LEU A 1 91 ? 4.971 -8.157 -2.596 1.00 95.06 91 LEU A N 1
ATOM 744 C CA . LEU A 1 91 ? 6.090 -7.218 -2.739 1.00 95.06 91 LEU A CA 1
ATOM 745 C C . LEU A 1 91 ? 7.438 -7.863 -2.382 1.00 95.06 91 LEU A C 1
ATOM 747 O O . LEU A 1 91 ? 8.434 -7.607 -3.051 1.00 95.06 91 LEU A O 1
ATOM 751 N N . ARG A 1 92 ? 7.491 -8.733 -1.366 1.00 96.12 92 ARG A N 1
ATOM 752 C CA . ARG A 1 92 ? 8.716 -9.469 -0.995 1.00 96.12 92 ARG A CA 1
ATOM 753 C C . ARG A 1 92 ? 9.240 -10.383 -2.101 1.00 96.12 92 ARG A C 1
ATOM 755 O O . ARG A 1 92 ? 10.445 -10.586 -2.175 1.00 96.12 92 ARG A O 1
ATOM 762 N N . ASN A 1 93 ? 8.358 -10.897 -2.955 1.00 95.44 93 ASN A N 1
ATOM 763 C CA . ASN A 1 93 ? 8.735 -11.765 -4.071 1.00 95.44 93 ASN A CA 1
ATOM 764 C C . ASN A 1 93 ? 9.255 -10.990 -5.294 1.00 95.44 93 ASN A C 1
ATOM 766 O O . ASN A 1 93 ? 9.687 -11.606 -6.265 1.00 95.44 93 ASN A O 1
ATOM 770 N N . ILE A 1 94 ? 9.228 -9.654 -5.262 1.00 92.44 94 ILE A N 1
ATOM 771 C CA . ILE A 1 94 ? 9.769 -8.800 -6.321 1.00 92.44 94 ILE A CA 1
ATOM 772 C C . ILE A 1 94 ? 11.234 -8.477 -5.999 1.00 92.44 94 ILE A C 1
ATOM 774 O O . ILE A 1 94 ? 11.531 -7.909 -4.938 1.00 92.44 94 ILE A O 1
ATOM 778 N N . ALA A 1 95 ? 12.132 -8.843 -6.920 1.00 79.81 95 ALA A N 1
ATOM 779 C CA . ALA A 1 95 ? 13.577 -8.600 -6.831 1.00 79.81 95 ALA A CA 1
ATOM 780 C C . ALA A 1 95 ? 13.918 -7.101 -6.817 1.00 79.81 95 ALA A C 1
ATOM 782 O O . ALA A 1 95 ? 13.351 -6.351 -7.643 1.00 79.81 95 ALA A O 1
#

pLDDT: mean 92.01, std 7.03, range [67.25, 98.06]

Sequence (95 aa):
DETMFLFTARHNIERELRRIWGNRDFKDSRWPSTVHYMVRNLAEADIVPRDFVHAIKEVYNVCSPAIHGEEVTPQQVAFVKDLAPRIVATLRNIA